Protein AF-A0A8H4YP17-F1 (afdb_monomer_lite)

Radius of gyration: 16.94 Å; chains: 1; bounding box: 48×35×50 Å

Foldseek 3Di:
DDDDWDDPPDPQPPVPPGTFDKDFLDPVVVLVVQVCVVVQQKGKDWDKAFPQDDDDDDDQQDAQKEAPDWDQCVVVPVVSGPGIHRDPPTDIDGPPRPRHPHNGHMRTDPDPVRIDTDAMFIARGDPDDDGDGDGDDPDDDDDDDDDDD

Structure (mmCIF, N/CA/C/O backbone):
data_AF-A0A8H4YP17-F1
#
_entry.id   AF-A0A8H4YP17-F1
#
loop_
_atom_site.group_PDB
_atom_site.id
_atom_site.type_symbol
_atom_site.label_atom_id
_atom_site.label_alt_id
_atom_site.label_comp_id
_atom_site.label_asym_id
_atom_site.label_entity_id
_atom_site.label_seq_id
_atom_site.pdbx_PDB_ins_code
_atom_site.Cartn_x
_atom_site.Cartn_y
_atom_site.Cartn_z
_atom_site.occupancy
_atom_site.B_iso_or_equiv
_atom_site.auth_seq_id
_atom_site.auth_comp_id
_atom_site.auth_asym_id
_atom_site.auth_atom_id
_atom_site.pdbx_PDB_model_num
ATOM 1 N N . MET A 1 1 ? -15.954 -4.954 -10.360 1.00 57.97 1 MET A N 1
ATOM 2 C CA . MET A 1 1 ? -14.720 -4.572 -11.082 1.00 57.97 1 MET A CA 1
ATOM 3 C C . MET A 1 1 ? -13.724 -4.062 -10.051 1.00 57.97 1 MET A C 1
ATOM 5 O O . MET A 1 1 ? -14.096 -3.170 -9.303 1.00 57.97 1 MET A O 1
ATOM 9 N N . GLY A 1 2 ? -12.550 -4.688 -9.939 1.00 82.50 2 GLY A N 1
ATOM 10 C CA . GLY A 1 2 ? -11.494 -4.320 -8.984 1.00 82.50 2 GLY A CA 1
ATOM 11 C C . GLY A 1 2 ? -10.412 -3.439 -9.613 1.00 82.50 2 GLY A C 1
ATOM 12 O O . GLY A 1 2 ? -10.647 -2.826 -10.656 1.00 82.50 2 GLY A O 1
ATOM 13 N N . LEU A 1 3 ? -9.230 -3.402 -8.988 1.00 88.31 3 LEU A N 1
ATOM 14 C CA . LEU A 1 3 ? -8.043 -2.754 -9.554 1.00 88.31 3 LEU A CA 1
ATOM 15 C C . LEU A 1 3 ? -7.673 -3.395 -10.902 1.00 88.31 3 LEU A C 1
ATOM 17 O O . LEU A 1 3 ? -7.930 -4.578 -11.128 1.00 88.31 3 LEU A O 1
ATOM 21 N N . ARG A 1 4 ? -7.095 -2.603 -11.807 1.00 92.31 4 ARG A N 1
ATOM 22 C CA . ARG A 1 4 ? -6.705 -3.041 -13.152 1.00 92.31 4 ARG A CA 1
ATOM 23 C C . ARG A 1 4 ? -5.284 -2.604 -13.453 1.00 92.31 4 ARG A C 1
ATOM 25 O O . ARG A 1 4 ? -4.848 -1.556 -12.987 1.00 92.31 4 ARG A O 1
ATOM 32 N N . ILE A 1 5 ? -4.611 -3.398 -14.271 1.00 91.19 5 ILE A N 1
ATOM 33 C CA . ILE A 1 5 ? -3.319 -3.053 -14.855 1.00 91.19 5 ILE A CA 1
ATOM 34 C C . ILE A 1 5 ? -3.587 -2.306 -16.161 1.00 91.19 5 ILE A C 1
ATOM 36 O O . ILE A 1 5 ? -4.530 -2.634 -16.887 1.00 91.19 5 ILE A O 1
ATOM 40 N N . ALA A 1 6 ? -2.793 -1.270 -16.427 1.00 88.69 6 ALA A N 1
ATOM 41 C CA . ALA A 1 6 ? -2.889 -0.521 -17.671 1.00 88.69 6 ALA A CA 1
ATOM 42 C C . ALA A 1 6 ? -2.662 -1.456 -18.877 1.00 88.69 6 ALA A C 1
ATOM 44 O O . ALA A 1 6 ? -1.803 -2.340 -18.808 1.00 88.69 6 ALA A O 1
ATOM 45 N N . PRO A 1 7 ? -3.413 -1.280 -19.977 1.00 87.19 7 PRO A N 1
ATOM 46 C CA . PRO A 1 7 ? -3.226 -2.092 -21.172 1.00 87.19 7 PRO A CA 1
ATOM 47 C C . PRO A 1 7 ? -1.831 -1.845 -21.785 1.00 87.19 7 PRO A C 1
ATOM 49 O O . PRO A 1 7 ? -1.244 -0.782 -21.555 1.00 87.19 7 PRO A O 1
ATOM 52 N N . PRO A 1 8 ? -1.275 -2.801 -22.549 1.00 83.88 8 PRO A N 1
ATOM 53 C CA . PRO A 1 8 ? 0.077 -2.688 -23.101 1.00 83.88 8 PRO A CA 1
ATOM 54 C C . PRO A 1 8 ? 0.240 -1.519 -24.086 1.00 83.88 8 PRO A C 1
ATOM 56 O O . PRO A 1 8 ? 1.352 -1.035 -24.272 1.00 83.88 8 PRO A O 1
ATOM 59 N N . GLU A 1 9 ? -0.851 -1.029 -24.677 1.00 85.19 9 GLU A N 1
ATOM 60 C CA . GLU A 1 9 ? -0.862 0.120 -25.588 1.00 85.19 9 GLU A CA 1
ATOM 61 C C . GLU A 1 9 ? -0.805 1.477 -24.862 1.00 85.19 9 GLU A C 1
ATOM 63 O O . GLU A 1 9 ? -0.632 2.514 -25.505 1.00 85.19 9 GLU A O 1
ATOM 68 N N . ALA A 1 10 ? -0.979 1.506 -23.535 1.00 82.38 10 ALA A N 1
ATOM 69 C CA . ALA A 1 10 ? -0.938 2.749 -22.776 1.00 82.38 10 ALA A CA 1
ATOM 70 C C . ALA A 1 10 ? 0.483 3.349 -22.769 1.00 82.38 10 ALA A C 1
ATOM 72 O O . ALA A 1 10 ? 1.461 2.612 -22.613 1.00 82.38 10 ALA A O 1
ATOM 73 N N . PRO A 1 11 ? 0.627 4.686 -22.862 1.00 76.31 11 PRO A N 1
ATOM 74 C CA . PRO A 1 11 ? 1.924 5.331 -22.704 1.00 76.31 11 PRO A CA 1
ATOM 75 C C . PRO A 1 11 ? 2.544 4.966 -21.350 1.00 76.31 11 PRO A C 1
ATOM 77 O O . PRO A 1 11 ? 1.913 5.128 -20.308 1.00 76.31 11 PRO A O 1
ATOM 80 N N . VAL A 1 12 ? 3.807 4.538 -21.348 1.00 66.38 12 VAL A N 1
ATOM 81 C CA . VAL A 1 12 ? 4.560 4.187 -20.124 1.00 66.38 12 VAL A CA 1
ATOM 82 C C . VAL A 1 12 ? 5.019 5.410 -19.307 1.00 66.38 12 VAL A C 1
ATOM 84 O O . VAL A 1 12 ? 5.793 5.291 -18.358 1.00 66.38 12 VAL A O 1
ATOM 87 N N . SER A 1 13 ? 4.535 6.612 -19.631 1.00 56.94 13 SER A N 1
ATOM 88 C CA . SER A 1 13 ? 4.883 7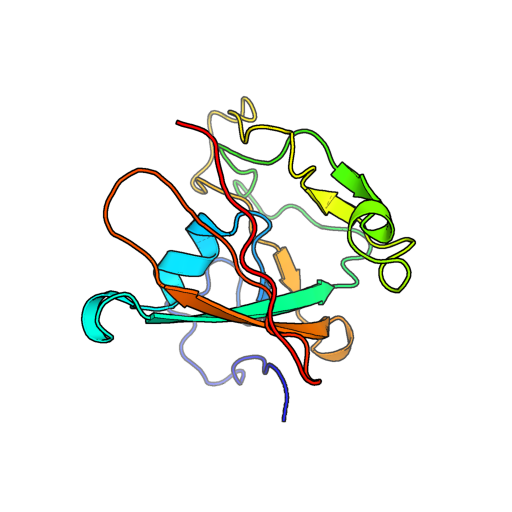.833 -18.903 1.00 56.94 13 SER A CA 1
ATOM 89 C C . SER A 1 13 ? 4.248 7.839 -17.508 1.00 56.94 13 SER A C 1
ATOM 91 O O . SER A 1 13 ? 3.027 7.912 -17.386 1.00 56.94 13 SER A O 1
ATOM 93 N N . GLY A 1 14 ? 5.078 7.803 -16.463 1.00 60.31 14 GLY A N 1
ATOM 94 C CA . GLY A 1 14 ? 4.648 7.870 -15.058 1.00 60.31 14 GLY A CA 1
ATOM 95 C C . GLY A 1 14 ? 4.756 6.551 -14.286 1.00 60.31 14 GLY A C 1
ATOM 96 O O . GLY A 1 14 ? 4.714 6.571 -13.058 1.00 60.31 14 GLY A O 1
ATOM 97 N N . TYR A 1 15 ? 4.986 5.424 -14.968 1.00 68.62 15 TYR A N 1
ATOM 98 C CA . TYR A 1 15 ? 5.192 4.118 -14.337 1.00 68.62 15 TYR A CA 1
ATOM 99 C C . TYR A 1 15 ? 6.680 3.801 -14.242 1.00 68.62 15 TYR A C 1
ATOM 101 O O . TYR A 1 15 ? 7.273 3.236 -15.160 1.00 68.62 15 TYR A O 1
ATOM 109 N N . ARG A 1 16 ? 7.306 4.164 -13.118 1.00 74.19 16 ARG A N 1
ATOM 110 C CA . ARG A 1 16 ? 8.767 4.060 -12.939 1.00 74.19 16 ARG A CA 1
ATOM 111 C C . ARG A 1 16 ? 9.332 2.657 -13.195 1.00 74.19 16 ARG A C 1
ATOM 113 O O . ARG A 1 16 ? 10.498 2.527 -13.548 1.00 74.19 16 ARG A O 1
ATOM 120 N N . PHE A 1 17 ? 8.503 1.631 -13.029 1.00 84.56 17 PHE A N 1
ATOM 121 C CA . PHE A 1 17 ? 8.888 0.229 -13.180 1.00 84.56 17 PHE A CA 1
ATOM 122 C C . PHE A 1 17 ? 7.899 -0.558 -14.059 1.00 84.56 17 PHE A C 1
ATOM 124 O O . PHE A 1 17 ? 7.817 -1.773 -13.955 1.00 84.56 17 PHE A O 1
ATOM 131 N N . GLY A 1 18 ? 7.168 0.124 -14.947 1.00 85.69 18 GLY A N 1
ATOM 132 C CA . GLY A 1 18 ? 6.234 -0.508 -15.883 1.00 85.69 18 GLY A CA 1
ATOM 133 C C . GLY A 1 18 ? 4.807 -0.687 -15.354 1.00 85.69 18 GLY A C 1
ATOM 134 O O . GLY A 1 18 ? 4.464 -0.293 -14.242 1.00 85.69 18 GLY A O 1
ATOM 135 N N . ASN A 1 19 ? 3.945 -1.254 -16.197 1.00 88.94 19 ASN A N 1
ATOM 136 C CA . ASN A 1 19 ? 2.507 -1.319 -15.940 1.00 88.94 19 ASN A CA 1
ATOM 137 C C . ASN A 1 19 ? 2.186 -2.376 -14.879 1.00 88.94 19 ASN A C 1
ATOM 139 O O . ASN A 1 19 ? 2.238 -3.573 -15.146 1.00 88.94 19 ASN A O 1
ATOM 143 N N . GLY A 1 20 ? 1.791 -1.925 -13.693 1.00 91.12 20 GLY A N 1
ATOM 144 C CA . GLY A 1 20 ? 1.357 -2.781 -12.595 1.00 91.12 20 GLY A CA 1
ATOM 145 C C . GLY A 1 20 ? 0.466 -2.021 -11.621 1.00 91.12 20 GLY A C 1
ATOM 146 O O . GLY A 1 20 ? 0.195 -0.832 -11.794 1.00 91.12 20 GLY A O 1
ATOM 147 N N . ILE A 1 21 ? -0.001 -2.710 -10.585 1.00 93.00 21 ILE A N 1
ATOM 148 C CA . ILE A 1 21 ? -0.738 -2.084 -9.490 1.00 93.00 21 ILE A CA 1
ATOM 149 C C . ILE A 1 21 ? 0.262 -1.648 -8.424 1.00 93.00 21 ILE A C 1
ATOM 151 O O . ILE A 1 21 ? 0.923 -2.482 -7.805 1.00 93.00 21 ILE A O 1
ATOM 155 N N . TYR A 1 22 ? 0.352 -0.336 -8.219 1.00 92.75 22 TYR A N 1
ATOM 156 C CA . TYR A 1 22 ? 1.271 0.295 -7.279 1.00 92.75 22 TYR A CA 1
ATOM 157 C C . TYR A 1 22 ? 0.647 0.406 -5.887 1.00 92.75 22 TYR A C 1
ATOM 159 O O . TYR A 1 22 ? -0.419 0.995 -5.708 1.00 92.75 22 TYR A O 1
ATOM 167 N N . LEU A 1 23 ? 1.346 -0.133 -4.894 1.00 93.31 23 LEU A N 1
ATOM 168 C CA . LEU A 1 23 ? 0.971 -0.135 -3.486 1.00 93.31 23 LEU A CA 1
ATOM 169 C C . LEU A 1 23 ? 2.042 0.578 -2.655 1.00 93.31 23 LEU A C 1
ATOM 171 O O . LEU A 1 23 ? 3.226 0.592 -3.001 1.00 93.31 23 LEU A O 1
ATOM 175 N N . ALA A 1 24 ? 1.627 1.145 -1.525 1.00 92.38 24 ALA A N 1
ATOM 176 C CA . ALA A 1 24 ? 2.511 1.823 -0.586 1.00 92.38 24 ALA A CA 1
ATOM 177 C C . ALA A 1 24 ? 2.258 1.332 0.843 1.00 92.38 24 ALA A C 1
ATOM 179 O O . ALA A 1 24 ? 1.114 1.138 1.249 1.00 92.38 24 ALA A O 1
ATOM 180 N N . ASP A 1 25 ? 3.329 1.197 1.621 1.00 90.50 25 ASP A N 1
ATOM 181 C CA . ASP A 1 25 ? 3.275 0.893 3.058 1.00 90.50 25 ASP A CA 1
ATOM 182 C C . ASP A 1 25 ? 3.024 2.146 3.919 1.00 90.50 25 ASP A C 1
ATOM 184 O O . ASP A 1 25 ? 2.601 2.060 5.072 1.00 90.50 25 ASP A O 1
ATOM 188 N N . CYS A 1 26 ? 3.250 3.331 3.351 1.00 87.00 26 CYS A N 1
ATOM 189 C CA . CYS A 1 26 ? 3.056 4.612 4.006 1.00 87.00 26 CYS A CA 1
ATOM 190 C C . CYS A 1 26 ? 1.769 5.280 3.522 1.00 87.00 26 CYS A C 1
ATOM 192 O O . CYS A 1 26 ? 1.664 5.721 2.374 1.00 87.00 26 CYS A O 1
ATOM 194 N N . SER A 1 27 ? 0.820 5.458 4.445 1.00 87.06 27 SER A N 1
ATOM 195 C CA . SER A 1 27 ? -0.455 6.122 4.163 1.00 87.06 27 SER A CA 1
ATOM 196 C C . SER A 1 27 ? -0.260 7.525 3.583 1.00 87.06 27 SER A C 1
ATOM 198 O O . SER A 1 27 ? -0.951 7.879 2.637 1.00 87.06 27 SER A O 1
ATOM 200 N N . SER A 1 28 ? 0.696 8.324 4.063 1.00 84.00 28 SER A N 1
ATOM 201 C CA . SER A 1 28 ? 0.912 9.677 3.526 1.00 84.00 28 SER A CA 1
ATOM 202 C C . SER A 1 28 ? 1.335 9.672 2.055 1.00 84.00 28 SER A C 1
ATOM 204 O O . SER A 1 28 ? 0.840 10.486 1.291 1.00 84.00 28 SER A O 1
ATOM 206 N N . LYS A 1 29 ? 2.160 8.707 1.625 1.00 87.19 29 LYS A N 1
ATOM 207 C CA . LYS A 1 29 ? 2.591 8.589 0.224 1.00 87.19 29 LYS A CA 1
ATOM 208 C C . LYS A 1 29 ? 1.418 8.294 -0.707 1.00 87.19 29 LYS A C 1
ATOM 210 O O . LYS A 1 29 ? 1.255 8.928 -1.740 1.00 87.19 29 LYS A O 1
ATOM 215 N N . ALA A 1 30 ? 0.561 7.351 -0.318 1.00 87.44 30 ALA A N 1
ATOM 216 C CA . ALA A 1 30 ? -0.640 7.042 -1.086 1.00 87.44 30 ALA A CA 1
ATOM 217 C C . ALA A 1 30 ? -1.634 8.224 -1.129 1.00 87.44 30 ALA A C 1
ATOM 219 O O . ALA A 1 30 ? -2.639 8.151 -1.828 1.00 87.44 30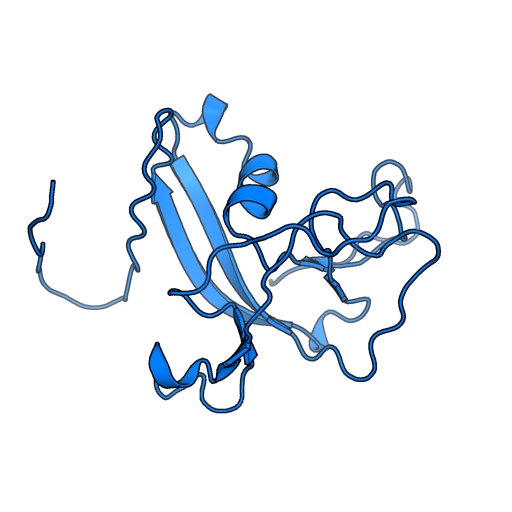 ALA A O 1
ATOM 220 N N . ALA A 1 31 ? -1.447 9.268 -0.306 1.00 87.31 31 ALA A N 1
ATOM 221 C CA . ALA A 1 31 ? -2.418 10.361 -0.166 1.00 87.31 31 ALA A CA 1
ATOM 222 C C . ALA A 1 31 ? -2.252 11.365 -1.291 1.00 87.31 31 ALA A C 1
ATOM 224 O O . ALA A 1 31 ? -3.238 11.917 -1.771 1.00 87.31 31 ALA A O 1
ATOM 225 N N . ASP A 1 32 ? -1.013 11.518 -1.746 1.00 85.56 32 ASP A N 1
ATOM 226 C CA . ASP A 1 32 ? -0.641 12.406 -2.836 1.00 85.56 32 ASP A CA 1
ATOM 227 C C . ASP A 1 32 ? -1.354 12.018 -4.144 1.00 85.56 32 ASP A C 1
ATOM 229 O O . ASP A 1 32 ? -1.710 12.887 -4.933 1.00 85.56 32 ASP A O 1
ATOM 233 N N . TYR A 1 33 ? -1.683 10.733 -4.321 1.00 88.38 33 TYR A N 1
ATOM 234 C CA . TYR A 1 33 ? -2.439 10.222 -5.472 1.00 88.38 33 TYR A CA 1
ATOM 235 C C . TYR A 1 33 ? -3.956 10.463 -5.397 1.00 88.38 33 TYR A C 1
ATOM 237 O O . TYR A 1 33 ? -4.668 10.168 -6.352 1.00 88.38 33 TYR A O 1
ATOM 245 N N . CYS A 1 34 ? -4.481 10.974 -4.277 1.00 87.69 34 CYS A N 1
ATOM 246 C CA . CYS A 1 34 ? -5.914 11.246 -4.128 1.00 87.69 34 CYS A CA 1
ATOM 247 C C . CYS A 1 34 ? -6.325 12.625 -4.668 1.00 87.69 34 CYS A C 1
ATOM 249 O O . CYS A 1 34 ? -7.520 12.892 -4.738 1.00 87.69 34 CYS A O 1
ATOM 251 N N . TYR A 1 35 ? -5.367 13.517 -4.968 1.00 85.12 35 TYR A N 1
ATOM 252 C CA . TYR A 1 35 ? -5.624 14.903 -5.398 1.00 85.12 35 TYR A CA 1
ATOM 253 C C . TYR A 1 35 ? -6.655 15.641 -4.518 1.00 85.12 35 TYR A C 1
ATOM 255 O O . TYR A 1 35 ? -7.438 16.473 -4.972 1.00 85.12 35 TYR A O 1
ATOM 263 N N . SER A 1 36 ? -6.634 15.362 -3.209 1.00 84.12 36 SER A N 1
ATOM 264 C CA . SER A 1 36 ? -7.707 15.736 -2.278 1.00 84.12 36 SER A CA 1
ATOM 265 C C . SER A 1 36 ? -7.855 17.243 -2.044 1.00 84.12 36 SER A C 1
ATOM 267 O O . SER A 1 36 ? -8.743 17.680 -1.321 1.00 84.12 36 SER A O 1
ATOM 269 N N . THR A 1 37 ? -6.959 18.072 -2.579 1.00 83.88 37 THR A N 1
ATOM 270 C CA . THR A 1 37 ? -7.092 19.533 -2.521 1.00 83.88 37 THR A CA 1
ATOM 271 C C . THR A 1 37 ? -8.322 20.024 -3.271 1.00 83.88 37 THR A C 1
ATOM 273 O O . THR A 1 37 ? -8.946 20.984 -2.832 1.00 83.88 37 THR A O 1
ATOM 276 N N . GLU A 1 38 ? -8.690 19.352 -4.360 1.00 83.25 38 GLU A N 1
ATOM 277 C CA . GLU A 1 38 ? -9.831 19.722 -5.206 1.00 83.25 38 GLU A CA 1
ATOM 278 C C . GLU A 1 38 ? -11.175 19.320 -4.581 1.00 83.25 38 GLU A C 1
ATOM 280 O O . GLU A 1 38 ? -12.216 19.881 -4.906 1.00 83.25 38 GLU A O 1
ATOM 285 N N . THR A 1 39 ? -11.145 18.398 -3.619 1.00 84.94 39 THR A N 1
ATOM 286 C CA . THR A 1 39 ? -12.313 17.843 -2.920 1.00 84.94 39 THR A CA 1
ATOM 287 C C . THR A 1 39 ? -12.452 18.375 -1.489 1.00 84.94 39 THR A C 1
ATOM 289 O O . THR A 1 39 ? -13.074 17.746 -0.639 1.00 84.94 39 THR A O 1
ATOM 292 N N . GLY A 1 40 ? -11.820 19.507 -1.156 1.00 86.56 40 GLY A N 1
ATOM 293 C CA . GLY A 1 40 ? -11.895 20.073 0.199 1.00 86.56 40 GLY A CA 1
ATOM 294 C C . GLY A 1 40 ? -11.233 19.206 1.284 1.00 86.56 40 GLY A C 1
ATOM 295 O O . GLY A 1 40 ? -11.592 19.286 2.461 1.00 86.56 40 GLY A O 1
ATOM 296 N N . GLY A 1 41 ? -10.256 18.383 0.898 1.00 87.88 41 GLY A N 1
ATOM 297 C CA . GLY A 1 41 ? -9.524 17.473 1.776 1.00 87.88 41 GLY A CA 1
ATOM 298 C C . GLY A 1 41 ? -10.139 16.079 1.887 1.00 87.88 41 GLY A C 1
ATOM 299 O O . GLY A 1 41 ? -9.688 15.300 2.719 1.00 87.88 41 GLY A O 1
ATOM 300 N N . GLU A 1 42 ? -11.152 15.737 1.101 1.00 91.06 42 GLU A N 1
ATOM 301 C CA . GLU A 1 42 ? -11.825 14.437 1.189 1.00 91.06 42 GLU A CA 1
ATOM 302 C C . GLU A 1 42 ? -11.185 13.426 0.233 1.00 91.06 42 GLU A C 1
ATOM 304 O O . GLU A 1 42 ? -10.920 13.730 -0.928 1.00 91.06 42 GLU A O 1
ATOM 309 N N . ALA A 1 43 ? -10.889 12.222 0.716 1.00 90.94 43 ALA A N 1
ATOM 310 C CA . ALA A 1 43 ? -10.235 11.194 -0.083 1.00 90.94 43 ALA A CA 1
ATOM 311 C C . ALA A 1 43 ? -10.795 9.804 0.213 1.00 90.94 43 ALA A C 1
ATOM 313 O O . ALA A 1 43 ? -11.077 9.455 1.361 1.00 90.94 43 ALA A O 1
ATOM 314 N N . LEU A 1 44 ? -10.881 8.992 -0.838 1.00 91.75 44 LEU A N 1
ATOM 315 C CA . LEU A 1 44 ? -11.110 7.558 -0.735 1.00 91.75 44 LEU A CA 1
ATOM 316 C C . LEU A 1 44 ? -9.782 6.823 -0.850 1.00 91.75 44 LEU A C 1
ATOM 318 O O . LEU A 1 44 ? -8.957 7.123 -1.710 1.00 91.75 44 LEU A O 1
ATOM 322 N N . ARG A 1 45 ? -9.576 5.848 0.029 1.00 91.06 45 ARG A N 1
ATOM 323 C CA . ARG A 1 45 ? -8.351 5.054 0.093 1.00 91.06 45 ARG A CA 1
ATOM 324 C C . ARG A 1 45 ? -8.678 3.598 0.266 1.00 91.06 45 ARG A C 1
ATOM 326 O O . ARG A 1 45 ? -9.581 3.242 1.008 1.00 91.06 45 ARG A O 1
ATOM 333 N N . ILE A 1 46 ? -7.905 2.755 -0.387 1.00 93.06 46 ILE A N 1
ATOM 334 C CA . ILE A 1 46 ? -8.108 1.317 -0.349 1.00 93.06 46 ILE A CA 1
ATOM 335 C C . ILE A 1 46 ? -7.009 0.701 0.507 1.00 93.06 46 ILE A C 1
ATOM 337 O O . ILE A 1 46 ? -5.832 0.997 0.313 1.00 93.06 46 ILE A O 1
ATOM 341 N N . LEU A 1 47 ? -7.402 -0.169 1.434 1.00 93.19 47 LEU A N 1
ATOM 342 C CA . LEU A 1 47 ? -6.501 -1.109 2.084 1.0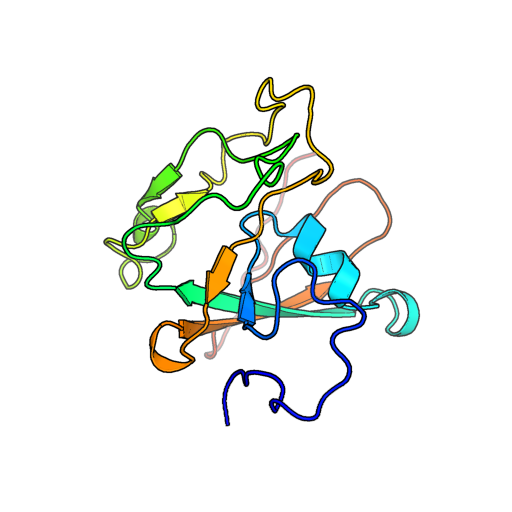0 93.19 47 LEU A CA 1
ATOM 343 C C . LEU A 1 47 ? -6.726 -2.493 1.477 1.00 93.19 47 LEU A C 1
ATOM 345 O O . LEU A 1 47 ? -7.861 -2.972 1.369 1.00 93.19 47 LEU A O 1
ATOM 349 N N . CYS A 1 48 ? -5.634 -3.133 1.086 1.00 94.25 48 CYS A N 1
ATOM 350 C CA . CYS A 1 48 ? -5.648 -4.445 0.465 1.00 94.25 48 CYS A CA 1
ATOM 351 C C . CYS A 1 48 ? -4.573 -5.347 1.061 1.00 94.25 48 CYS A C 1
ATOM 353 O O . CYS A 1 48 ? -3.565 -4.886 1.594 1.00 94.25 48 CYS A O 1
ATOM 355 N N . GLU A 1 49 ? -4.799 -6.643 0.924 1.00 95.12 49 GLU A N 1
ATOM 356 C CA . GLU A 1 49 ? -3.759 -7.654 1.035 1.00 95.12 49 GLU A CA 1
ATOM 357 C C . GLU A 1 49 ? -3.102 -7.827 -0.327 1.00 95.12 49 GLU A C 1
ATOM 359 O O . GLU A 1 49 ? -3.791 -7.808 -1.350 1.00 95.12 49 GLU A O 1
ATOM 364 N N . ALA A 1 50 ? -1.784 -7.993 -0.320 1.00 95.00 50 ALA A N 1
ATOM 365 C CA . ALA A 1 50 ? -1.002 -8.270 -1.510 1.00 95.00 50 ALA A CA 1
ATOM 366 C C . ALA A 1 50 ? -0.106 -9.486 -1.268 1.00 95.00 50 ALA A C 1
ATOM 368 O O . ALA A 1 50 ? 0.675 -9.512 -0.314 1.00 95.00 50 ALA A O 1
ATOM 369 N N . GLU A 1 51 ? -0.208 -10.483 -2.138 1.00 95.12 51 GLU A N 1
ATOM 370 C CA . GLU A 1 51 ? 0.674 -11.643 -2.147 1.00 95.12 51 GLU A CA 1
ATOM 371 C C . GLU A 1 51 ? 1.941 -11.315 -2.947 1.00 95.12 51 GLU A C 1
ATOM 373 O O . GLU A 1 51 ? 2.012 -11.500 -4.160 1.00 95.12 51 GLU A O 1
ATOM 378 N N . LEU A 1 52 ? 2.942 -10.763 -2.257 1.00 90.00 52 LEU A N 1
ATOM 379 C CA . LEU A 1 52 ? 4.168 -10.254 -2.887 1.00 90.00 52 LEU A CA 1
ATOM 380 C C . LEU A 1 52 ? 5.193 -11.346 -3.233 1.00 90.00 52 LEU A C 1
ATOM 382 O O . LEU A 1 52 ? 6.086 -11.103 -4.042 1.00 90.00 52 LEU A O 1
ATOM 386 N N . GLY A 1 53 ? 5.087 -12.532 -2.624 1.00 88.31 53 GLY A N 1
ATOM 387 C CA . GLY A 1 53 ? 6.033 -13.631 -2.825 1.00 88.31 53 GLY A CA 1
ATOM 388 C C . GLY A 1 53 ? 7.491 -13.220 -2.577 1.00 88.31 53 GLY A C 1
ATOM 389 O O . GLY A 1 53 ? 7.804 -12.517 -1.612 1.00 88.31 53 GLY A O 1
ATOM 390 N N . ASN A 1 54 ? 8.387 -13.659 -3.464 1.00 86.75 54 ASN A N 1
ATOM 391 C CA . ASN A 1 54 ? 9.791 -13.251 -3.456 1.00 86.75 54 ASN A CA 1
ATOM 392 C C . ASN A 1 54 ? 9.947 -11.906 -4.170 1.00 86.75 54 ASN A C 1
ATOM 394 O O . ASN A 1 54 ? 9.971 -11.838 -5.397 1.00 86.75 54 ASN A O 1
ATOM 398 N N . MET A 1 55 ? 10.066 -10.838 -3.386 1.00 86.44 55 MET A N 1
ATOM 399 C CA . MET A 1 55 ? 10.233 -9.488 -3.917 1.00 86.44 55 MET A CA 1
ATOM 400 C C . MET A 1 55 ? 11.597 -9.317 -4.593 1.00 86.44 55 MET A C 1
ATOM 402 O O . MET A 1 55 ? 12.632 -9.664 -4.024 1.00 86.44 55 MET A O 1
ATOM 406 N N . GLN A 1 56 ? 11.593 -8.713 -5.780 1.00 83.56 56 GLN A N 1
ATOM 407 C CA . GLN A 1 56 ? 12.799 -8.286 -6.477 1.00 83.56 56 GLN A CA 1
ATOM 408 C C . GLN A 1 56 ? 12.981 -6.773 -6.323 1.00 83.56 56 GLN A C 1
ATOM 410 O O . GLN A 1 56 ? 12.110 -5.993 -6.704 1.00 83.56 56 GLN A O 1
ATOM 415 N N . THR A 1 57 ? 14.131 -6.352 -5.798 1.00 81.75 57 THR A N 1
ATOM 416 C CA . THR A 1 57 ? 14.535 -4.938 -5.785 1.00 81.75 57 THR A CA 1
ATOM 417 C C . THR A 1 57 ? 15.025 -4.539 -7.181 1.00 81.75 57 THR A C 1
ATOM 419 O O . THR A 1 57 ? 15.846 -5.243 -7.771 1.00 81.75 57 THR A O 1
ATOM 422 N N . LEU A 1 58 ? 14.532 -3.423 -7.726 1.00 77.50 58 LEU A N 1
ATOM 423 C CA . LEU A 1 58 ? 14.811 -2.985 -9.098 1.00 77.50 58 LEU A CA 1
ATOM 424 C C . LEU A 1 58 ? 15.718 -1.746 -9.115 1.00 77.50 58 LEU A C 1
ATOM 426 O O . LEU A 1 58 ? 15.278 -0.629 -8.861 1.00 77.50 58 LEU A O 1
ATOM 430 N N . GLY A 1 59 ? 16.991 -1.915 -9.477 1.00 73.50 59 GLY A N 1
ATOM 431 C CA . GLY A 1 59 ? 17.939 -0.797 -9.569 1.00 73.50 59 GLY A CA 1
ATOM 432 C C . GLY A 1 59 ? 18.097 -0.050 -8.236 1.00 73.50 59 GLY A C 1
ATOM 433 O O . GLY A 1 59 ? 18.207 -0.672 -7.184 1.00 73.50 59 GLY A O 1
ATOM 434 N N . LYS A 1 60 ? 18.083 1.291 -8.269 1.00 71.44 60 LYS A N 1
ATOM 435 C CA . LYS A 1 60 ? 18.168 2.165 -7.079 1.00 71.44 60 LYS A CA 1
ATOM 436 C C . LYS A 1 60 ? 16.800 2.382 -6.404 1.00 71.44 60 LYS A C 1
ATOM 438 O O . LYS A 1 60 ? 16.425 3.516 -6.102 1.00 71.44 60 LYS A O 1
ATOM 443 N N . SER A 1 61 ? 16.019 1.311 -6.228 1.00 72.50 61 SER A N 1
ATOM 444 C CA . SER A 1 61 ? 14.642 1.377 -5.704 1.00 72.50 61 SER A CA 1
ATOM 445 C C . SER A 1 61 ? 14.521 1.216 -4.188 1.00 72.50 61 SER A C 1
ATOM 447 O O . SER A 1 61 ? 13.411 1.254 -3.661 1.00 72.50 61 SER A O 1
ATOM 449 N N . GLU A 1 62 ? 15.619 1.010 -3.464 1.00 75.94 62 GLU A N 1
ATOM 450 C CA . GLU A 1 62 ? 15.581 1.010 -2.000 1.00 75.94 62 GLU A CA 1
ATOM 451 C C . GLU A 1 62 ? 15.139 2.385 -1.500 1.00 75.94 62 GLU A C 1
ATOM 453 O O . GLU A 1 62 ? 15.714 3.385 -1.902 1.00 75.94 62 GLU A O 1
ATOM 458 N N . CYS A 1 63 ? 14.110 2.496 -0.664 1.00 77.75 63 CYS A N 1
ATOM 459 C CA . CYS A 1 63 ? 13.634 3.819 -0.261 1.00 77.75 63 CYS A CA 1
ATOM 460 C C . CYS A 1 63 ? 14.585 4.528 0.712 1.00 77.75 63 CYS A C 1
ATOM 462 O O . CYS A 1 63 ? 15.331 3.872 1.429 1.00 77.75 63 CYS A O 1
ATOM 464 N N . LYS A 1 64 ? 14.502 5.864 0.808 1.00 78.12 64 LYS A N 1
ATOM 465 C CA . LYS A 1 64 ? 15.183 6.654 1.858 1.00 78.12 64 LYS A CA 1
ATOM 466 C C . LYS A 1 64 ? 14.531 6.512 3.224 1.00 78.12 64 LYS A C 1
ATOM 468 O O . LYS A 1 64 ? 15.224 6.567 4.230 1.00 78.12 64 LYS A O 1
ATOM 473 N N . VAL A 1 65 ? 13.204 6.412 3.272 1.00 82.56 65 VAL A N 1
ATOM 474 C CA . VAL A 1 65 ? 12.410 6.400 4.502 1.00 82.56 65 VAL A CA 1
ATOM 475 C C . VAL A 1 65 ? 11.363 5.300 4.416 1.00 82.56 65 VAL A C 1
ATOM 477 O O . VAL A 1 65 ? 10.550 5.283 3.494 1.00 82.56 65 VAL A O 1
ATOM 480 N N . GLY A 1 66 ? 11.330 4.429 5.421 1.00 84.69 66 GLY A N 1
ATOM 481 C CA . GLY A 1 66 ? 10.363 3.338 5.469 1.00 84.69 66 GLY A CA 1
ATOM 482 C C . GLY A 1 66 ? 10.076 2.833 6.884 1.00 84.69 66 GLY A C 1
ATOM 483 O O . GLY A 1 66 ? 10.696 3.282 7.860 1.00 84.69 66 GLY A O 1
ATOM 484 N N . PRO A 1 67 ? 9.113 1.909 7.026 1.00 85.00 67 PRO A N 1
ATOM 485 C CA . PRO A 1 67 ? 8.836 1.243 8.289 1.00 85.00 67 PRO A CA 1
ATOM 486 C C . PRO A 1 67 ? 9.976 0.290 8.664 1.00 85.00 67 PRO A C 1
ATOM 488 O O . PRO A 1 67 ? 10.333 -0.594 7.891 1.00 85.00 67 PRO A O 1
ATOM 491 N N . ARG A 1 68 ? 10.514 0.409 9.885 1.00 83.19 68 ARG A N 1
ATOM 492 C CA . ARG A 1 68 ? 11.549 -0.519 10.393 1.00 83.19 68 ARG A CA 1
ATOM 493 C C . ARG A 1 68 ? 10.998 -1.765 11.070 1.00 83.19 68 ARG A C 1
ATOM 495 O O . ARG A 1 68 ? 11.730 -2.725 11.288 1.00 83.19 68 ARG A O 1
ATOM 502 N N . LYS A 1 69 ? 9.725 -1.738 11.458 1.00 88.19 69 LYS A N 1
ATOM 503 C CA . LYS A 1 69 ? 9.092 -2.827 12.196 1.00 88.19 69 LYS A CA 1
ATOM 504 C C . LYS A 1 69 ? 7.798 -3.225 11.518 1.00 88.19 69 LYS A C 1
ATOM 506 O O . LYS A 1 69 ? 6.886 -2.410 11.389 1.00 88.19 69 LYS A O 1
ATOM 511 N N . TRP A 1 70 ? 7.732 -4.498 11.165 1.00 92.00 70 TRP A N 1
ATOM 512 C CA . TRP A 1 70 ? 6.545 -5.152 10.647 1.00 92.00 70 TRP A CA 1
ATOM 513 C C . TRP A 1 70 ? 5.964 -6.061 11.722 1.00 92.00 70 TRP A C 1
ATOM 515 O O . TRP A 1 70 ? 6.694 -6.699 12.482 1.00 92.00 70 TRP A O 1
ATOM 525 N N . VAL A 1 71 ? 4.644 -6.092 11.806 1.00 94.69 71 VAL A N 1
ATOM 526 C CA . VAL A 1 71 ? 3.888 -6.887 12.775 1.00 94.69 71 VAL A CA 1
ATOM 527 C C . VAL A 1 71 ? 2.807 -7.672 12.051 1.00 94.69 71 VAL A C 1
ATOM 529 O O . VAL A 1 71 ? 2.490 -7.395 10.895 1.00 94.69 71 VAL A O 1
ATOM 532 N N . ASP A 1 72 ? 2.279 -8.689 12.721 1.00 95.88 72 ASP A N 1
ATOM 533 C CA . ASP A 1 72 ? 1.094 -9.389 12.240 1.00 95.88 72 ASP A CA 1
ATOM 534 C C . ASP A 1 72 ? -0.124 -8.463 12.359 1.00 95.88 72 ASP A C 1
ATOM 536 O O . ASP A 1 72 ? -0.376 -7.904 13.428 1.00 95.88 72 ASP A O 1
ATOM 540 N N . ALA A 1 73 ? -0.863 -8.283 11.268 1.00 94.19 73 ALA A N 1
ATOM 541 C CA . ALA A 1 73 ? -2.036 -7.420 11.205 1.00 94.19 73 ALA A CA 1
ATOM 542 C C . ALA A 1 73 ? -3.233 -7.973 11.997 1.00 94.19 73 ALA A C 1
ATOM 544 O O . ALA A 1 73 ? -4.204 -7.251 12.225 1.00 94.19 73 ALA A O 1
ATOM 545 N N . GLY A 1 74 ? -3.141 -9.204 12.510 1.00 93.81 74 GLY A N 1
ATOM 546 C CA . GLY A 1 74 ? -4.071 -9.758 13.488 1.00 93.81 74 GLY A CA 1
ATOM 547 C C . GLY A 1 74 ? -4.218 -8.906 14.754 1.00 93.81 74 GLY A C 1
ATOM 548 O O . GLY A 1 74 ? -5.246 -9.006 15.417 1.00 93.81 74 GLY A O 1
ATOM 549 N N . ILE A 1 75 ? -3.246 -8.032 15.067 1.00 91.88 75 ILE A N 1
ATOM 550 C CA . ILE A 1 75 ? -3.366 -7.052 16.164 1.00 91.88 75 ILE A CA 1
ATOM 551 C C . ILE A 1 75 ? -4.400 -5.952 15.884 1.00 91.88 75 ILE A C 1
ATOM 553 O O . ILE A 1 75 ? -4.865 -5.313 16.821 1.00 91.88 75 ILE A O 1
ATOM 557 N N . VAL A 1 76 ? -4.707 -5.692 14.608 1.00 89.38 76 VAL A N 1
ATOM 558 C CA . VAL A 1 76 ? -5.712 -4.707 14.186 1.00 89.38 76 VAL A CA 1
ATOM 559 C C . VAL A 1 76 ? -7.069 -5.379 14.066 1.00 89.38 76 VAL A C 1
ATOM 561 O O . VAL A 1 76 ? -8.055 -4.862 14.579 1.00 89.38 76 VAL A O 1
ATOM 564 N N . HIS A 1 77 ? -7.126 -6.533 13.396 1.00 91.50 77 HIS A N 1
ATOM 565 C CA . HIS A 1 77 ? -8.363 -7.289 13.245 1.00 91.50 77 HIS A CA 1
ATOM 566 C C . HIS A 1 77 ? -8.079 -8.790 13.031 1.00 91.50 77 HIS A C 1
ATOM 568 O O . HIS A 1 77 ? -7.233 -9.128 12.198 1.00 91.50 77 HIS A O 1
ATOM 574 N N . PRO A 1 78 ? -8.804 -9.721 13.690 1.00 93.75 78 PRO A N 1
ATOM 575 C CA . PRO A 1 78 ? -8.523 -11.160 13.610 1.00 93.75 78 PRO A CA 1
ATOM 576 C C . PRO A 1 78 ? -8.515 -11.749 12.192 1.00 93.75 78 PRO A C 1
ATOM 578 O O . PRO A 1 78 ? -7.734 -12.653 11.902 1.00 93.75 78 PRO A O 1
ATOM 581 N N . SER A 1 79 ? -9.341 -11.227 11.280 1.00 92.25 79 SER A N 1
ATOM 582 C CA . SER A 1 79 ? -9.398 -11.698 9.883 1.00 92.25 79 SER A CA 1
ATOM 583 C C . SER A 1 79 ? -8.205 -11.273 9.012 1.00 92.25 79 SER A C 1
ATOM 585 O O . SER A 1 79 ? -8.208 -11.554 7.813 1.00 92.25 79 SER A O 1
ATOM 587 N N . LEU A 1 80 ? -7.224 -10.573 9.588 1.00 92.50 80 LEU A N 1
ATOM 588 C CA . LEU A 1 80 ? -5.948 -10.210 8.961 1.00 92.50 80 LEU A CA 1
ATOM 589 C C . LEU A 1 80 ? -4.770 -11.013 9.533 1.00 92.50 80 LEU A C 1
ATOM 591 O O . LEU A 1 80 ? -3.614 -10.717 9.232 1.00 92.50 80 LEU A O 1
ATOM 595 N N . LYS A 1 81 ? -5.034 -12.015 10.380 1.00 94.94 81 LYS A N 1
ATOM 596 C CA . LYS A 1 81 ? -3.988 -12.857 10.965 1.00 94.94 81 LYS A CA 1
ATOM 597 C C . LYS A 1 81 ? -3.133 -13.501 9.868 1.00 94.94 81 LYS A C 1
ATOM 599 O O . LYS A 1 81 ? -3.669 -14.098 8.938 1.00 94.94 81 LYS A O 1
ATOM 604 N N . GLY A 1 82 ? -1.812 -13.401 10.000 1.00 93.69 82 GLY A N 1
ATOM 605 C CA . GLY A 1 82 ? -0.846 -13.885 9.010 1.00 93.69 82 GLY A CA 1
ATOM 606 C C . GLY A 1 82 ? -0.442 -12.847 7.959 1.00 93.69 82 GLY A C 1
ATOM 607 O O . GLY A 1 82 ? 0.591 -13.016 7.314 1.00 93.69 82 GLY A O 1
ATOM 608 N N . VAL A 1 83 ? -1.179 -11.739 7.825 1.00 94.81 83 VAL A N 1
ATOM 609 C CA . VAL A 1 83 ? -0.802 -10.616 6.955 1.00 94.81 83 VAL A CA 1
ATOM 610 C C . VAL A 1 83 ? 0.204 -9.735 7.692 1.00 94.81 83 VAL A C 1
ATOM 612 O O . VAL A 1 83 ? 0.014 -9.400 8.861 1.00 94.81 83 VAL A O 1
ATOM 615 N N . LYS A 1 84 ? 1.289 -9.335 7.025 1.00 94.81 84 LYS A N 1
ATOM 616 C CA . LYS A 1 84 ? 2.258 -8.391 7.594 1.00 94.81 84 LYS A CA 1
ATOM 617 C C . LYS A 1 84 ? 1.855 -6.956 7.286 1.00 94.81 84 LYS A C 1
ATOM 619 O O . LYS A 1 84 ? 1.521 -6.631 6.153 1.00 94.81 84 LYS A O 1
ATOM 624 N N . MET A 1 85 ? 1.953 -6.090 8.289 1.00 92.94 85 MET A N 1
ATOM 625 C CA . MET A 1 85 ? 1.757 -4.650 8.134 1.00 92.94 85 MET A CA 1
ATOM 626 C C . MET A 1 85 ? 2.832 -3.848 8.878 1.00 92.94 85 MET A C 1
ATOM 628 O O . MET A 1 85 ? 3.404 -4.351 9.855 1.00 92.94 85 MET A O 1
ATOM 632 N N . PRO A 1 86 ? 3.089 -2.591 8.478 1.00 92.19 86 PRO A N 1
ATOM 633 C CA . PRO A 1 86 ? 3.873 -1.659 9.277 1.00 92.19 86 PRO A CA 1
ATOM 634 C C . PRO A 1 86 ? 3.292 -1.522 10.685 1.00 92.19 86 PRO A C 1
ATOM 636 O O . PRO A 1 86 ? 2.087 -1.347 10.859 1.00 92.19 86 PRO A O 1
ATOM 639 N N . SER A 1 87 ? 4.147 -1.590 11.703 1.00 89.62 87 SER A N 1
ATOM 640 C CA . SER A 1 87 ? 3.732 -1.410 13.095 1.00 89.62 87 SER A CA 1
ATOM 641 C C . SER A 1 87 ? 3.126 -0.014 13.302 1.00 89.62 87 SER A C 1
ATOM 643 O O . SER A 1 87 ? 3.856 0.962 13.127 1.00 89.62 87 SER A O 1
ATOM 645 N N . PRO A 1 88 ? 1.873 0.113 13.785 1.00 83.88 88 PRO A N 1
ATOM 646 C CA . PRO A 1 88 ? 1.239 1.417 14.024 1.00 83.88 88 PRO A CA 1
ATOM 647 C C . PRO A 1 88 ? 2.014 2.306 15.006 1.00 83.88 88 PRO A C 1
ATOM 649 O O . PRO A 1 88 ? 1.993 3.527 14.907 1.00 83.88 88 PRO A O 1
ATOM 652 N N . ASN A 1 89 ? 2.742 1.679 15.935 1.00 83.75 89 ASN A N 1
ATOM 653 C CA . ASN A 1 89 ? 3.521 2.362 16.969 1.00 83.75 89 ASN A CA 1
ATOM 654 C C . ASN A 1 89 ? 4.976 2.641 16.558 1.00 83.75 89 ASN A C 1
ATOM 656 O O . ASN A 1 89 ? 5.739 3.207 17.340 1.00 83.75 89 ASN A O 1
ATOM 660 N N . ALA A 1 90 ? 5.403 2.198 15.371 1.00 82.44 90 ALA A N 1
ATOM 661 C CA . ALA A 1 90 ? 6.762 2.427 14.9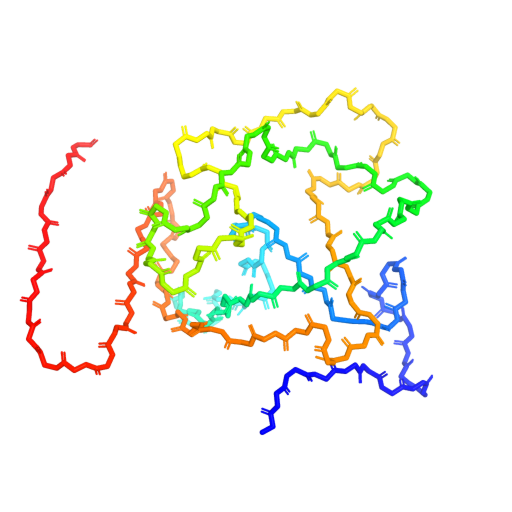02 1.00 82.44 90 ALA A CA 1
ATOM 662 C C . ALA A 1 90 ? 6.794 3.665 14.009 1.00 82.44 90 ALA A C 1
ATOM 664 O O . ALA A 1 90 ? 6.021 3.783 13.060 1.00 82.44 90 ALA A O 1
ATOM 665 N N . LYS A 1 91 ? 7.724 4.580 14.285 1.00 78.81 91 LYS A N 1
ATOM 666 C CA . LYS A 1 91 ? 7.964 5.707 13.386 1.00 78.81 91 LYS A CA 1
ATOM 667 C C . LYS A 1 91 ? 8.647 5.213 12.114 1.00 78.81 91 LYS A C 1
ATOM 669 O O . LYS A 1 91 ? 9.538 4.360 12.159 1.00 78.81 91 LYS A O 1
ATOM 674 N N . VAL A 1 92 ? 8.255 5.797 10.987 1.00 82.06 92 VAL A N 1
ATOM 675 C CA . VAL A 1 92 ? 9.067 5.746 9.771 1.00 82.06 92 VAL A CA 1
ATOM 676 C C . VAL A 1 92 ? 10.397 6.444 10.042 1.00 82.06 92 VAL A C 1
ATOM 678 O O . VAL A 1 92 ? 10.452 7.438 10.766 1.00 82.06 92 VAL A O 1
ATOM 681 N N . SER A 1 93 ? 11.479 5.897 9.507 1.00 80.31 93 SER A N 1
ATOM 682 C CA . SER A 1 93 ? 12.822 6.439 9.723 1.00 80.31 93 SER A CA 1
ATOM 683 C C . SER A 1 93 ? 13.695 6.192 8.509 1.00 80.31 93 SER A C 1
ATOM 685 O O . SER A 1 93 ? 13.337 5.400 7.634 1.00 80.31 93 SER A O 1
ATOM 687 N N . GLU A 1 94 ? 14.821 6.895 8.458 1.00 80.88 94 GLU A N 1
ATOM 688 C CA . GLU A 1 94 ? 15.781 6.744 7.375 1.00 80.88 94 GLU A CA 1
ATOM 689 C C . GLU A 1 94 ? 16.296 5.305 7.305 1.00 80.88 94 GLU A C 1
ATOM 691 O O . GLU A 1 94 ? 16.552 4.677 8.333 1.00 80.88 94 GLU A O 1
ATOM 696 N N . THR A 1 95 ? 16.421 4.765 6.102 1.00 76.50 95 THR A N 1
ATOM 697 C CA . THR A 1 95 ? 16.900 3.397 5.847 1.00 76.50 95 THR A CA 1
ATOM 698 C C . THR A 1 95 ? 18.424 3.307 5.811 1.00 76.50 95 THR A C 1
ATOM 700 O O . THR A 1 95 ? 18.968 2.217 5.944 1.00 76.50 95 THR A O 1
ATOM 703 N N . GLY A 1 96 ? 19.115 4.444 5.675 1.00 70.81 96 GLY A N 1
ATOM 704 C CA . GLY A 1 96 ? 20.566 4.511 5.486 1.00 70.81 96 GLY A CA 1
ATOM 705 C C . GLY A 1 96 ? 21.012 4.388 4.026 1.00 70.81 96 GLY A C 1
ATOM 706 O O . GLY A 1 96 ? 22.204 4.508 3.753 1.00 70.81 96 GLY A O 1
ATOM 707 N N . THR A 1 97 ? 20.083 4.211 3.081 1.00 72.00 97 THR A N 1
ATOM 708 C CA . THR A 1 97 ? 20.395 4.177 1.647 1.00 72.00 97 THR A CA 1
ATOM 709 C C . THR A 1 97 ? 20.650 5.600 1.134 1.00 72.00 97 THR A C 1
ATOM 711 O O . THR A 1 97 ? 19.737 6.426 1.057 1.00 72.00 97 THR A O 1
ATOM 714 N N . SER A 1 98 ? 21.903 5.905 0.784 1.00 65.62 98 SER A N 1
ATOM 715 C CA . SER A 1 98 ? 22.320 7.222 0.280 1.00 65.62 98 SER A CA 1
ATOM 716 C C . SER A 1 98 ? 22.092 7.394 -1.227 1.00 65.62 98 SER A C 1
ATOM 718 O O . SER A 1 98 ? 21.784 8.499 -1.675 1.00 65.62 98 SER A O 1
ATOM 720 N N . ASP A 1 99 ? 22.176 6.309 -1.999 1.00 70.19 99 ASP A N 1
ATOM 721 C CA . ASP A 1 99 ? 22.086 6.315 -3.463 1.00 70.19 99 ASP A CA 1
ATOM 722 C C . ASP A 1 99 ? 20.728 5.795 -3.960 1.00 70.19 99 ASP A C 1
ATOM 724 O O . ASP A 1 99 ? 20.616 4.735 -4.572 1.00 70.19 99 ASP A O 1
ATOM 728 N N . THR A 1 100 ? 19.665 6.539 -3.649 1.00 73.88 100 THR A N 1
ATOM 729 C CA . THR A 1 100 ? 18.301 6.213 -4.085 1.00 73.88 100 THR A CA 1
ATOM 730 C C . THR A 1 100 ? 17.511 7.430 -4.542 1.00 73.88 100 THR A C 1
ATOM 732 O O . THR A 1 100 ? 17.634 8.544 -4.017 1.00 73.88 100 THR A O 1
ATOM 735 N N . GLU A 1 101 ? 16.638 7.181 -5.511 1.00 75.50 101 GLU A N 1
ATOM 736 C CA . GLU A 1 101 ? 15.728 8.155 -6.096 1.00 75.50 101 GLU A CA 1
ATOM 737 C C . GLU A 1 101 ? 14.297 8.052 -5.531 1.00 75.50 101 GLU A C 1
ATOM 739 O O . GLU A 1 101 ? 13.425 8.842 -5.906 1.00 75.50 101 GLU A O 1
ATOM 744 N N . LEU A 1 102 ? 14.034 7.094 -4.631 1.00 79.62 102 LEU A N 1
ATOM 745 C CA . LEU A 1 102 ? 12.733 6.893 -3.992 1.00 79.62 102 LEU A CA 1
ATOM 746 C C . LEU A 1 102 ? 12.759 7.332 -2.530 1.00 79.62 102 LEU A C 1
ATOM 748 O O . LEU A 1 102 ? 13.499 6.810 -1.701 1.00 79.62 102 LEU A O 1
ATOM 752 N N . ARG A 1 103 ? 11.880 8.272 -2.172 1.00 81.81 103 ARG A N 1
ATOM 753 C CA . ARG A 1 103 ? 11.734 8.707 -0.774 1.00 81.81 103 ARG A CA 1
ATOM 754 C C . ARG A 1 103 ? 11.088 7.638 0.113 1.00 81.81 103 ARG A C 1
ATOM 756 O O . ARG A 1 103 ? 11.473 7.520 1.267 1.00 81.81 103 ARG A O 1
ATOM 763 N N . TYR A 1 104 ? 10.146 6.871 -0.430 1.00 84.75 104 TYR A N 1
ATOM 764 C CA . TYR A 1 104 ? 9.347 5.855 0.268 1.00 84.75 104 TYR A CA 1
ATOM 765 C C . TYR A 1 104 ? 9.231 4.593 -0.589 1.00 84.75 104 TYR A C 1
ATOM 767 O O . TYR A 1 104 ? 9.310 4.708 -1.815 1.00 84.75 104 TYR A O 1
ATOM 775 N N . ASN A 1 105 ? 8.968 3.437 0.026 1.00 86.56 105 ASN A N 1
ATOM 776 C CA . ASN A 1 105 ? 8.785 2.164 -0.680 1.00 86.56 105 ASN A CA 1
ATOM 777 C C . ASN A 1 105 ? 7.609 2.197 -1.670 1.00 86.56 105 ASN A C 1
ATOM 779 O O . ASN A 1 105 ? 6.638 2.944 -1.494 1.00 86.56 105 ASN A O 1
ATOM 783 N N . GLU A 1 106 ? 7.712 1.372 -2.711 1.00 88.94 106 GLU A N 1
ATOM 784 C CA . GLU A 1 106 ? 6.623 1.000 -3.622 1.00 88.94 106 GLU A CA 1
ATOM 785 C C . GLU A 1 106 ? 6.657 -0.503 -3.807 1.00 88.94 106 GLU A C 1
ATOM 787 O O . GLU A 1 106 ? 7.726 -1.086 -3.979 1.00 88.94 106 GLU A O 1
ATOM 792 N N . TYR A 1 10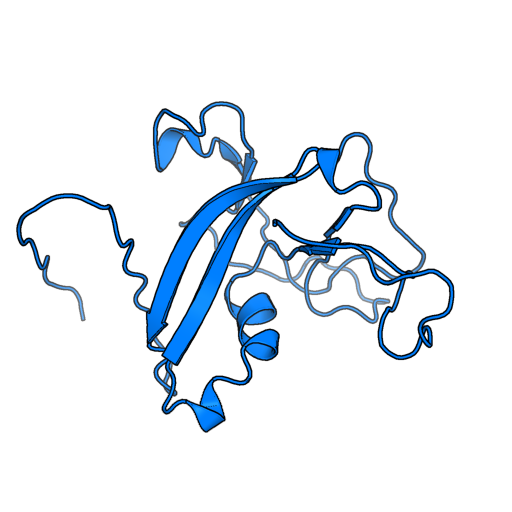7 ? 5.480 -1.110 -3.790 1.00 91.06 107 TYR A N 1
ATOM 793 C CA . TYR A 1 107 ? 5.300 -2.518 -4.098 1.00 91.06 107 TYR A CA 1
ATOM 794 C C . TYR A 1 107 ? 4.423 -2.601 -5.332 1.00 91.06 107 TYR A C 1
ATOM 796 O O . TYR A 1 107 ? 3.388 -1.941 -5.395 1.00 91.06 107 TYR A O 1
ATOM 804 N N . ILE A 1 108 ? 4.848 -3.374 -6.323 1.00 92.44 108 ILE A N 1
ATOM 805 C CA . ILE A 1 108 ? 4.184 -3.418 -7.623 1.00 92.44 108 ILE A CA 1
ATOM 806 C C . ILE A 1 108 ? 3.766 -4.852 -7.880 1.00 92.44 108 ILE A C 1
ATOM 808 O O . ILE A 1 108 ? 4.604 -5.751 -7.878 1.00 92.44 108 ILE A O 1
ATOM 812 N N . CYS A 1 109 ? 2.467 -5.054 -8.077 1.00 93.31 109 CYS A N 1
ATOM 813 C CA . CYS A 1 109 ? 1.917 -6.344 -8.479 1.00 93.31 109 CYS A CA 1
ATOM 814 C C . CYS A 1 109 ? 1.624 -6.313 -9.980 1.00 93.31 109 CYS A C 1
ATOM 816 O O . CYS A 1 109 ? 0.941 -5.403 -10.459 1.00 93.31 109 CYS A O 1
ATOM 818 N N . TYR A 1 110 ? 2.125 -7.310 -10.706 1.00 92.88 110 TYR A N 1
ATOM 819 C CA . TYR A 1 110 ? 1.907 -7.459 -12.150 1.00 92.88 110 TYR A CA 1
ATOM 820 C C . TYR A 1 110 ? 0.792 -8.458 -12.478 1.00 92.88 110 TYR A C 1
ATOM 822 O O . TYR A 1 110 ? 0.453 -8.636 -13.644 1.00 92.88 110 TYR A O 1
ATOM 830 N N . ASP A 1 111 ? 0.186 -9.069 -11.458 1.00 93.75 111 ASP A N 1
ATOM 831 C CA . ASP A 1 111 ? -1.036 -9.855 -11.576 1.00 93.75 111 ASP A CA 1
ATOM 832 C C . ASP A 1 111 ? -2.092 -9.329 -10.590 1.00 93.75 111 ASP A C 1
ATOM 834 O O . ASP A 1 111 ? -1.841 -9.140 -9.398 1.00 93.75 111 ASP A O 1
ATOM 838 N N . VAL A 1 112 ? -3.300 -9.078 -11.102 1.00 93.62 112 VAL A N 1
ATOM 839 C CA . VAL A 1 112 ? -4.448 -8.609 -10.312 1.00 93.62 112 VAL A CA 1
ATOM 840 C C . VAL A 1 112 ? -4.856 -9.650 -9.268 1.00 93.62 112 VAL A C 1
ATOM 842 O O . VAL A 1 112 ? -5.323 -9.274 -8.193 1.00 93.62 112 VAL A O 1
ATOM 845 N N . ALA A 1 113 ? -4.652 -10.942 -9.547 1.00 94.88 113 ALA A N 1
ATOM 846 C CA . ALA A 1 113 ? -4.969 -12.023 -8.620 1.00 94.88 113 ALA A CA 1
ATOM 847 C C . ALA A 1 113 ? -4.143 -11.962 -7.323 1.00 94.88 113 ALA A C 1
ATOM 849 O O . ALA A 1 113 ? -4.598 -12.465 -6.297 1.00 94.88 113 ALA A O 1
ATOM 850 N N . GLN A 1 114 ? -2.987 -11.283 -7.331 1.00 95.19 114 GLN A N 1
ATOM 851 C CA . GLN A 1 114 ? -2.169 -11.072 -6.131 1.00 95.19 114 GLN A CA 1
ATOM 852 C C . GLN A 1 114 ? -2.825 -10.126 -5.120 1.00 95.19 114 GLN A C 1
ATOM 854 O O . GLN A 1 114 ? -2.343 -10.023 -3.993 1.00 95.19 114 GLN A O 1
ATOM 859 N N . ILE A 1 115 ? -3.881 -9.397 -5.502 1.00 95.38 115 ILE A N 1
ATOM 860 C CA . ILE A 1 115 ? -4.462 -8.344 -4.672 1.00 95.38 115 ILE A CA 1
ATOM 861 C C . ILE A 1 115 ? -5.879 -8.694 -4.240 1.00 95.38 115 ILE A C 1
ATOM 863 O O . ILE A 1 115 ? -6.794 -8.864 -5.046 1.00 95.38 115 ILE A O 1
ATOM 867 N N . ARG A 1 116 ? -6.091 -8.659 -2.924 1.00 94.56 116 ARG A N 1
ATOM 868 C CA . ARG A 1 116 ? -7.408 -8.784 -2.305 1.00 94.56 116 ARG A CA 1
ATOM 869 C C . ARG A 1 116 ? -7.774 -7.493 -1.587 1.00 94.56 116 ARG A C 1
ATOM 871 O O . ARG A 1 116 ? -7.181 -7.138 -0.571 1.00 94.56 116 ARG A O 1
ATOM 878 N N . LEU A 1 117 ? -8.786 -6.789 -2.091 1.00 93.75 117 LEU A N 1
ATOM 879 C CA . LEU A 1 117 ? -9.308 -5.582 -1.442 1.00 93.75 117 LEU A CA 1
ATOM 880 C C . LEU A 1 117 ? -10.003 -5.962 -0.130 1.00 93.75 117 LEU A C 1
ATOM 882 O O . LEU A 1 117 ? -10.778 -6.919 -0.094 1.00 93.75 117 LEU A O 1
ATOM 886 N N . ARG A 1 118 ? -9.719 -5.222 0.944 1.00 91.81 118 ARG A N 1
ATOM 887 C CA . ARG A 1 118 ? -10.243 -5.518 2.283 1.00 91.81 118 ARG A CA 1
ATOM 888 C C . ARG A 1 118 ? -11.102 -4.388 2.822 1.00 91.81 118 ARG A C 1
ATOM 890 O O . ARG A 1 118 ? -12.203 -4.649 3.291 1.00 91.81 118 ARG A O 1
ATOM 897 N N . TYR A 1 119 ? -10.617 -3.152 2.723 1.00 91.12 119 TYR A N 1
ATOM 898 C CA . TYR A 1 119 ? -11.304 -1.992 3.281 1.00 91.12 119 TYR A CA 1
ATOM 899 C C . TYR A 1 119 ? -11.250 -0.811 2.320 1.00 91.12 119 TYR A C 1
ATOM 901 O O . TYR A 1 119 ? -10.231 -0.565 1.672 1.00 91.12 119 TYR A O 1
ATOM 909 N N . LEU A 1 120 ? -12.348 -0.062 2.272 1.00 93.12 120 LEU A N 1
ATOM 910 C CA . LEU A 1 120 ? -12.412 1.256 1.661 1.00 93.12 120 LEU A CA 1
ATOM 911 C C . LEU A 1 120 ? -12.554 2.282 2.786 1.00 93.12 120 LEU A C 1
ATOM 913 O O . LEU A 1 120 ? -13.483 2.229 3.585 1.00 93.12 120 LEU A O 1
ATOM 917 N N . LEU A 1 121 ? -11.602 3.196 2.857 1.00 90.81 121 LEU A N 1
ATOM 918 C CA . LEU A 1 121 ? -11.488 4.221 3.877 1.00 90.81 121 LEU A CA 1
ATOM 919 C C . LEU A 1 121 ? -11.905 5.550 3.259 1.00 90.81 121 LEU A C 1
ATOM 921 O O . LEU A 1 121 ? -11.299 6.002 2.287 1.00 90.81 121 LEU A O 1
ATOM 925 N N . TYR A 1 122 ? -12.901 6.191 3.855 1.00 93.12 122 TYR A N 1
ATOM 926 C CA . TYR A 1 122 ? -13.178 7.598 3.615 1.00 93.12 122 TYR A CA 1
ATOM 927 C C . TYR A 1 122 ? -12.426 8.425 4.651 1.00 93.12 122 TYR A C 1
ATOM 929 O O . TYR A 1 122 ? -12.635 8.263 5.854 1.00 93.12 122 TYR A O 1
ATOM 937 N N . VAL A 1 123 ? -11.528 9.295 4.199 1.00 89.69 123 VAL A N 1
ATOM 938 C CA . VAL A 1 123 ? -10.696 10.106 5.087 1.00 89.69 123 VAL A CA 1
ATOM 939 C C . VAL A 1 123 ? -10.828 11.584 4.763 1.00 89.69 123 VAL A C 1
ATOM 941 O O . VAL A 1 123 ? -10.882 11.986 3.603 1.00 89.69 123 VAL A O 1
ATOM 944 N N . LYS A 1 124 ? -10.811 12.405 5.813 1.00 90.19 124 LYS A N 1
ATOM 945 C CA . LYS A 1 124 ? -10.682 13.856 5.698 1.00 90.19 124 LYS A CA 1
ATOM 946 C C . LYS A 1 124 ? -9.259 14.269 6.051 1.00 90.19 124 LYS A C 1
ATOM 948 O O . LYS A 1 124 ? -8.870 14.294 7.219 1.00 90.19 124 LYS A O 1
ATOM 953 N N . ILE A 1 125 ? -8.481 14.583 5.028 1.00 85.50 125 ILE A N 1
ATOM 954 C CA . ILE A 1 125 ? -7.110 15.068 5.117 1.00 85.50 125 ILE A CA 1
ATOM 955 C C . ILE A 1 125 ? -7.159 16.543 5.505 1.00 85.50 125 ILE A C 1
ATOM 957 O O . ILE A 1 125 ? -7.466 17.424 4.703 1.00 85.50 125 ILE A O 1
ATOM 961 N N . LYS A 1 126 ? -6.844 16.826 6.768 1.00 79.06 126 LYS A N 1
ATOM 962 C CA . LYS A 1 126 ? -6.645 18.197 7.231 1.00 79.06 126 LYS A CA 1
ATOM 963 C C . LYS A 1 126 ? -5.228 18.627 6.861 1.00 79.06 126 LYS A C 1
ATOM 965 O O . LYS A 1 126 ? -4.262 18.005 7.301 1.00 79.06 126 LYS A O 1
ATOM 970 N N . LYS A 1 127 ? -5.079 19.714 6.096 1.00 61.59 127 LYS A N 1
ATOM 971 C CA . LYS A 1 127 ? -3.805 20.445 6.054 1.00 61.59 127 LYS A CA 1
ATOM 972 C C . LYS A 1 127 ? -3.589 21.035 7.448 1.00 61.59 127 LYS A C 1
ATOM 974 O O . LYS A 1 127 ? -4.184 22.062 7.745 1.00 61.59 127 LYS A O 1
ATOM 979 N N . LEU A 1 128 ? -2.849 20.311 8.295 1.00 48.12 128 LEU A N 1
ATOM 980 C CA . LEU A 1 128 ? -1.952 20.757 9.378 1.00 48.12 128 LEU A CA 1
ATOM 981 C C . LEU A 1 128 ? -1.687 19.584 10.352 1.00 48.12 128 LEU A C 1
ATOM 983 O O . LEU A 1 128 ? -2.567 19.162 11.095 1.00 48.12 128 LEU A O 1
ATOM 987 N N . TRP A 1 129 ? -0.453 19.073 10.309 1.00 38.25 129 TRP A N 1
ATOM 988 C CA . TRP A 1 129 ? 0.321 18.375 11.353 1.00 38.25 129 TRP A CA 1
ATOM 989 C C . TRP A 1 129 ? -0.252 17.228 12.202 1.00 38.25 129 TRP A C 1
ATOM 991 O O . TRP A 1 129 ? 0.523 16.698 12.983 1.00 38.25 129 TRP A O 1
ATOM 1001 N N . ASN A 1 130 ? -1.492 16.757 12.050 1.00 37.78 130 ASN A N 1
ATOM 1002 C CA . ASN A 1 130 ? -1.971 15.569 12.774 1.00 37.78 130 ASN A CA 1
ATOM 1003 C C . ASN A 1 130 ? -3.057 14.812 11.990 1.00 37.78 130 ASN A C 1
ATOM 1005 O O . ASN A 1 130 ? -4.142 15.336 11.733 1.00 37.78 130 ASN A O 1
ATOM 1009 N N . PHE A 1 131 ? -2.774 13.556 11.625 1.00 40.53 131 PHE A N 1
ATOM 1010 C CA . PHE A 1 131 ? -3.743 12.654 10.997 1.00 40.53 131 PHE A CA 1
ATOM 1011 C C . PHE A 1 131 ? -4.674 12.038 12.051 1.00 40.53 131 PHE A C 1
ATOM 1013 O O . PHE A 1 131 ? -4.221 11.566 13.091 1.00 40.53 131 PHE A O 1
ATOM 1020 N N . ARG A 1 132 ? -5.976 11.979 11.750 1.00 43.53 132 ARG A N 1
ATOM 1021 C CA . ARG A 1 132 ? -6.943 11.101 12.427 1.00 43.53 132 ARG A CA 1
ATOM 1022 C C . ARG A 1 132 ? -7.543 10.167 11.379 1.00 43.53 132 ARG A C 1
ATOM 1024 O O . ARG A 1 132 ? -8.053 10.643 10.368 1.00 43.53 132 ARG A O 1
ATOM 1031 N N . VAL A 1 133 ? -7.439 8.859 11.602 1.00 44.19 133 VAL A N 1
ATOM 1032 C CA . VAL A 1 133 ? -8.007 7.818 10.732 1.00 44.19 133 VAL A CA 1
ATOM 1033 C C . VAL A 1 133 ? -9.325 7.352 11.347 1.00 44.19 133 VAL A C 1
ATOM 1035 O O . VAL A 1 133 ? -9.361 7.048 12.535 1.00 44.19 133 VAL A O 1
ATOM 1038 N N . GLY A 1 134 ? -10.394 7.312 10.551 1.00 41.41 134 GLY A N 1
ATOM 1039 C CA . GLY A 1 134 ? -11.643 6.628 10.887 1.00 41.41 134 GLY A CA 1
ATOM 1040 C C . GLY A 1 134 ? -11.826 5.420 9.970 1.00 41.41 134 GLY A C 1
ATOM 1041 O O . GLY A 1 134 ? -11.489 5.493 8.788 1.00 41.41 134 GLY A O 1
ATOM 1042 N N . VAL A 1 135 ? -12.327 4.313 10.517 1.00 37.59 135 VAL A N 1
ATOM 1043 C CA . VAL A 1 135 ? -12.747 3.128 9.757 1.00 37.59 135 VAL A CA 1
ATOM 1044 C C . VAL A 1 135 ? -14.266 3.201 9.628 1.00 37.59 135 VAL A C 1
ATOM 1046 O O . VAL A 1 135 ? -14.949 3.397 10.630 1.00 37.59 135 VAL A O 1
ATOM 1049 N N . ILE A 1 136 ? -14.798 3.085 8.410 1.00 41.25 136 ILE A N 1
ATOM 1050 C CA . ILE A 1 136 ? -16.239 2.908 8.208 1.00 41.25 136 ILE A CA 1
ATOM 1051 C C . ILE A 1 136 ? -16.491 1.405 8.194 1.00 41.25 136 ILE A C 1
ATOM 1053 O O . ILE A 1 136 ? -16.205 0.737 7.201 1.00 41.25 136 ILE A O 1
ATOM 1057 N N . GLU A 1 137 ? -16.997 0.876 9.302 1.00 35.47 137 GLU A N 1
ATOM 1058 C CA . GLU A 1 137 ? -17.566 -0.469 9.340 1.00 35.47 137 GLU A CA 1
ATOM 1059 C C . GLU A 1 137 ? -19.073 -0.374 9.091 1.00 35.47 137 GLU A C 1
ATOM 1061 O O . GLU A 1 137 ? -19.779 0.458 9.665 1.00 35.47 137 GLU A O 1
ATOM 1066 N N . GLY A 1 138 ? -19.565 -1.187 8.161 1.00 39.88 138 GLY A N 1
ATOM 1067 C CA . GLY A 1 138 ? -20.973 -1.211 7.795 1.00 39.88 138 GLY A CA 1
ATOM 1068 C C . GLY A 1 138 ? -21.803 -2.001 8.799 1.00 39.88 138 GLY A C 1
ATOM 1069 O O . GLY A 1 138 ? -22.060 -3.167 8.543 1.00 39.88 138 GLY A O 1
ATOM 1070 N N . SER A 1 139 ? -22.237 -1.363 9.888 1.00 34.97 139 SER A N 1
ATOM 1071 C CA . SER A 1 139 ? -23.515 -1.621 10.582 1.00 34.97 139 SER A CA 1
ATOM 1072 C C . SER A 1 139 ? -23.617 -0.789 11.867 1.00 34.97 139 SER A C 1
ATOM 1074 O O . SER A 1 139 ? -22.746 -0.887 12.720 1.00 34.97 139 SER A O 1
ATOM 1076 N N . SER A 1 140 ? -24.692 0.005 11.954 1.00 41.00 140 SER A N 1
ATOM 1077 C CA . SER A 1 140 ? -25.326 0.645 13.126 1.00 41.00 140 SER 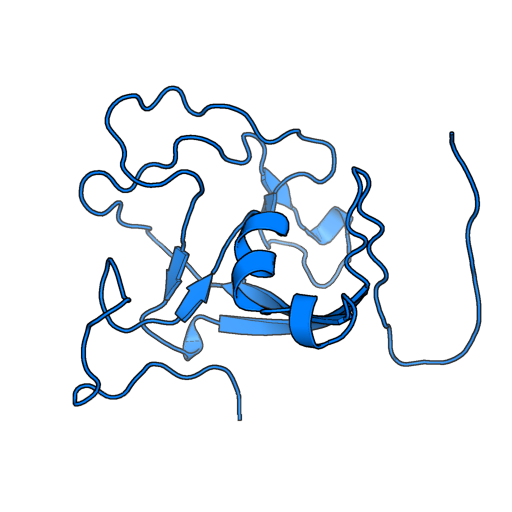A CA 1
ATOM 1078 C C . SER A 1 140 ? -24.500 0.966 14.391 1.00 41.00 140 SER A C 1
ATOM 1080 O O . SER A 1 140 ? -24.098 0.076 15.129 1.00 41.00 140 SER A O 1
ATOM 1082 N N . GLU A 1 141 ? -24.515 2.268 14.705 1.00 34.50 141 GLU A N 1
ATOM 1083 C CA . GLU A 1 141 ? -24.337 2.937 16.009 1.00 34.50 141 GLU A CA 1
ATOM 1084 C C . GLU A 1 141 ? -22.953 3.479 16.423 1.00 34.50 141 GLU A C 1
ATOM 1086 O O . GLU A 1 141 ? -21.899 2.869 16.292 1.00 34.50 141 GLU A O 1
ATOM 1091 N N . ASN A 1 142 ? -23.037 4.721 16.917 1.00 40.09 142 ASN A N 1
ATOM 1092 C CA . ASN A 1 142 ? -22.024 5.612 17.476 1.00 40.09 142 ASN A CA 1
ATOM 1093 C C . ASN A 1 142 ? -20.959 4.945 18.356 1.00 40.09 142 ASN A C 1
ATOM 1095 O O . ASN A 1 142 ? -21.306 4.260 19.311 1.00 40.09 142 ASN A O 1
ATOM 1099 N N . GLN A 1 143 ? -19.707 5.403 18.218 1.00 29.80 143 GLN A N 1
ATOM 1100 C CA . GLN A 1 143 ? -18.921 5.860 19.373 1.00 29.80 143 GLN A CA 1
ATOM 1101 C C . GLN A 1 143 ? -17.728 6.730 18.945 1.00 29.80 143 GLN A C 1
ATOM 1103 O O . GLN A 1 143 ? -16.747 6.273 18.364 1.00 29.80 143 GLN A O 1
ATOM 1108 N N . ALA A 1 144 ? -17.821 8.022 19.263 1.00 32.56 144 ALA A N 1
ATOM 1109 C CA . ALA A 1 144 ? -16.688 8.934 19.273 1.00 32.56 144 ALA A CA 1
ATOM 1110 C C . ALA A 1 144 ? -15.899 8.719 20.576 1.00 32.56 144 ALA A C 1
ATOM 1112 O O . ALA A 1 144 ? -16.441 8.937 21.657 1.00 32.56 144 ALA A O 1
ATOM 1113 N N . TYR A 1 145 ? -14.627 8.326 20.480 1.00 31.97 145 TYR A N 1
ATOM 1114 C CA . TYR A 1 145 ? -13.708 8.292 21.623 1.00 31.97 145 TYR A CA 1
ATOM 1115 C C . TYR A 1 145 ? -12.761 9.506 21.618 1.00 31.97 145 TYR A C 1
ATOM 1117 O O . TYR A 1 145 ? -12.253 9.932 20.579 1.00 31.97 145 TYR A O 1
ATOM 1125 N N . SER A 1 146 ? -12.589 10.085 22.809 1.00 30.58 146 SER A N 1
ATOM 1126 C CA . SER A 1 146 ? -11.922 11.355 23.134 1.00 30.58 146 SER A CA 1
ATOM 1127 C C . SER A 1 146 ? -10.434 11.200 23.508 1.00 30.58 146 SER A C 1
ATOM 1129 O O . SER A 1 146 ? -10.044 10.162 24.033 1.00 30.58 146 SER A O 1
ATOM 1131 N N . SER A 1 147 ? -9.693 12.324 23.380 1.00 34.34 147 SER A N 1
ATOM 1132 C CA . SER A 1 147 ? -8.396 12.725 24.004 1.00 34.34 147 SER A CA 1
ATOM 1133 C C . SER A 1 147 ? -7.142 11.910 23.629 1.00 34.34 147 SER A C 1
ATOM 1135 O O . SER A 1 147 ? -7.215 10.706 23.462 1.00 34.34 147 SER A O 1
ATOM 1137 N N . TYR A 1 148 ? -5.953 12.489 23.403 1.00 25.58 148 TYR A N 1
ATOM 1138 C CA . TYR A 1 148 ? -5.213 13.489 24.194 1.00 25.58 148 TYR A CA 1
ATOM 1139 C C . TYR A 1 148 ? -4.530 14.585 23.338 1.00 25.58 148 TYR A C 1
ATOM 1141 O O . TYR A 1 148 ? -4.470 14.462 22.116 1.00 25.58 148 TYR A O 1
ATOM 1149 N N . THR A 1 149 ? -4.105 15.651 24.034 1.00 34.84 149 THR A N 1
ATOM 1150 C CA . THR A 1 149 ? -3.475 16.929 23.611 1.00 34.84 149 THR A CA 1
ATOM 1151 C C . THR A 1 149 ? -2.550 16.888 22.406 1.00 34.84 149 THR A C 1
ATOM 1153 O O . THR A 1 149 ? -1.661 16.009 22.394 1.00 34.84 149 THR A O 1
#

pLDDT: mean 78.64, std 19.06, range [25.58, 95.88]

Sequence (149 aa):
MGLRIAPPEAPVSGYRFGNGIYLADCSSKAADYCYSTETGGEALRILCEAELGNMQTLGKSECKVGPRKWVDAGIVHPSLKGVKMPSPNAKVSETGTSDTELRYNEYICYDVAQIRLRYLLYVKIKKLWNFRVGVIEGSSENQAYSSYT

Secondary structure (DSSP, 8-state):
----PPPTTS--TT-TT-SSEEE-S-TTHHHHTTTTTTTTTEEEEEEEEE---SPPP-SS---SEEES-EEEGGGT-GGGTT-EEE-TTSPEEE----S-S-SS--EEESSGGGEEEEEEEEEE--SSS--------SS----PPP---

Organism: NCBI:txid48485

InterPro domains:
  IPR012317 Poly(ADP-ribose) polymerase, catalytic domain [PF00644] (2-124)
  IPR012317 Poly(ADP-ribose) polymerase, catalytic domain [PS51059] (1-132)
  IPR050800 ADP-ribosyltransferase diphtheria toxin-like [PTHR10459] (2-124)